Protein AF-A0A0F9E4A9-F1 (afdb_monomer)

Foldseek 3Di:
DDDDDDPPDDPPPPDDVPDDPPDVPFQAWDFDADPVRHTQKIAHRCCSVVVQVQQMWGFDADPVRHTAKIWHSPPDPPIDMDGWDADPVRHTDGD

Solvent-accessible surface area (backbone atoms only — not comparable to full-atom values): 6015 Å² total; per-residue (Å²): 138,87,85,86,80,86,80,88,82,74,85,82,69,83,78,58,96,83,59,73,78,87,51,90,86,60,67,61,66,46,78,42,63,52,98,87,67,47,70,34,34,39,32,34,38,48,22,73,68,62,79,36,68,38,46,30,39,39,38,41,62,45,102,82,77,45,70,34,33,40,33,35,23,63,98,40,97,81,44,46,76,46,50,42,44,59,50,97,88,67,47,79,74,50,109

Mean predicted aligned error: 10.98 Å

Radius of gyration: 19.86 Å; Cα contacts (8 Å, |Δi|>4): 135; chains: 1; bounding box: 26×41×73 Å

pLDDT: mean 80.4, std 21.71, range [31.64, 98.19]

Structure (mmCIF, N/CA/C/O backbone):
data_AF-A0A0F9E4A9-F1
#
_entry.id   AF-A0A0F9E4A9-F1
#
loop_
_atom_site.group_PDB
_atom_site.id
_atom_site.type_symbol
_atom_site.label_atom_id
_atom_site.label_alt_id
_atom_site.label_comp_id
_atom_site.label_asym_id
_atom_site.label_entity_id
_atom_site.label_seq_id
_atom_site.pdbx_PDB_ins_code
_atom_site.Cartn_x
_atom_site.Cartn_y
_atom_site.Cartn_z
_atom_site.occupancy
_atom_site.B_iso_or_equiv
_atom_site.auth_seq_id
_atom_site.auth_comp_id
_atom_site.auth_asym_id
_atom_site.auth_atom_id
_atom_site.pdbx_PDB_model_num
ATOM 1 N N . MET A 1 1 ? -11.112 8.954 -56.291 1.00 47.53 1 MET A N 1
ATOM 2 C CA . MET A 1 1 ? -9.813 8.384 -55.868 1.00 47.53 1 MET A CA 1
ATOM 3 C C . MET A 1 1 ? -8.941 9.526 -55.368 1.00 47.53 1 MET A C 1
ATOM 5 O O . MET A 1 1 ? -9.213 10.643 -55.780 1.00 47.53 1 MET A O 1
ATOM 9 N N . GLU A 1 2 ? -7.960 9.205 -54.516 1.00 35.06 2 GLU A N 1
ATOM 10 C CA . GLU A 1 2 ? -7.089 10.070 -53.678 1.00 35.06 2 GLU A CA 1
ATOM 11 C C . GLU A 1 2 ? -7.702 10.473 -52.318 1.00 35.06 2 GLU A C 1
ATOM 13 O O . GLU A 1 2 ? -8.615 11.287 -52.254 1.00 35.06 2 GLU A O 1
ATOM 18 N N . THR A 1 3 ? -7.503 9.673 -51.253 1.00 38.25 3 THR A N 1
ATOM 19 C CA . THR A 1 3 ? -6.355 9.563 -50.298 1.00 38.25 3 THR A CA 1
ATOM 20 C C . THR A 1 3 ? -6.309 10.735 -49.310 1.00 38.25 3 THR A C 1
ATOM 22 O O . THR A 1 3 ? -5.995 11.847 -49.700 1.00 38.25 3 THR A O 1
ATOM 25 N N . SER A 1 4 ? -6.777 10.599 -48.066 1.00 41.69 4 SER A N 1
ATOM 26 C CA . SER A 1 4 ? -6.183 9.901 -46.905 1.00 41.69 4 SER A CA 1
ATOM 27 C C . SER A 1 4 ? -5.537 10.885 -45.919 1.00 41.69 4 SER A C 1
ATOM 29 O O . SER A 1 4 ? -4.688 11.686 -46.288 1.00 41.69 4 SER A O 1
ATOM 31 N N . ASN A 1 5 ? -5.892 10.680 -44.646 1.00 37.12 5 ASN A N 1
ATOM 32 C CA . ASN A 1 5 ? -5.159 11.007 -43.417 1.00 37.12 5 ASN A CA 1
ATOM 33 C C . ASN A 1 5 ? -5.270 12.434 -42.856 1.00 37.12 5 ASN A C 1
ATOM 35 O O . ASN A 1 5 ? -4.348 13.243 -42.925 1.00 37.12 5 ASN A O 1
ATOM 39 N N . VAL 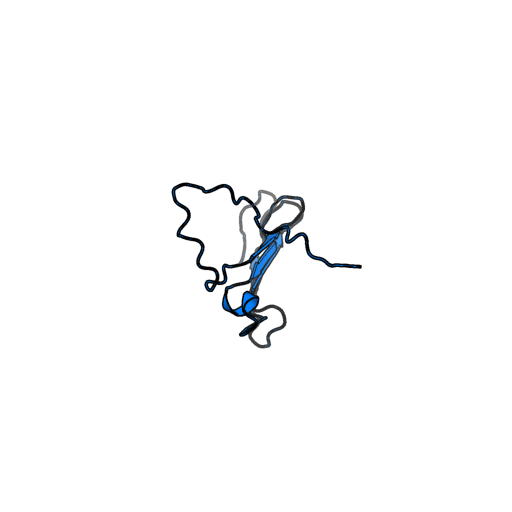A 1 6 ? -6.373 12.674 -42.139 1.00 31.64 6 VAL A N 1
ATOM 40 C CA . VAL A 1 6 ? -6.414 13.668 -41.059 1.00 31.64 6 VAL A CA 1
ATOM 41 C C . VAL A 1 6 ? -5.615 13.106 -39.878 1.00 31.64 6 VAL A C 1
ATOM 43 O O . VAL A 1 6 ? -6.104 12.261 -39.131 1.00 31.64 6 VAL A O 1
ATOM 46 N N . PHE A 1 7 ? -4.368 13.545 -39.713 1.00 36.50 7 PHE A N 1
ATOM 47 C CA . PHE A 1 7 ? -3.606 13.289 -38.492 1.00 36.50 7 PHE A CA 1
ATOM 48 C C . PHE A 1 7 ? -4.075 14.257 -37.404 1.00 36.50 7 PHE A C 1
ATOM 50 O O . PHE A 1 7 ? -3.628 15.400 -37.335 1.00 36.50 7 PHE A O 1
ATOM 57 N N . VAL A 1 8 ? -4.983 13.800 -36.542 1.00 37.38 8 VAL A N 1
ATOM 58 C CA . VAL A 1 8 ? -5.295 14.500 -35.293 1.00 37.38 8 VAL A CA 1
ATOM 59 C C . VAL A 1 8 ? -4.167 14.192 -34.313 1.00 37.38 8 VAL A C 1
ATOM 61 O O . VAL A 1 8 ? -4.163 13.151 -33.667 1.00 37.38 8 VAL A O 1
ATOM 64 N N . ASN A 1 9 ? -3.167 15.066 -34.237 1.00 44.44 9 ASN A N 1
ATOM 65 C CA . ASN A 1 9 ? -2.119 14.965 -33.227 1.00 44.44 9 ASN A CA 1
ATOM 66 C C . ASN A 1 9 ? -1.747 16.351 -32.710 1.00 44.44 9 ASN A C 1
ATOM 68 O O . ASN A 1 9 ? -0.806 16.978 -33.191 1.00 44.44 9 ASN A O 1
ATOM 72 N N . LYS A 1 10 ? -2.467 16.809 -31.685 1.00 38.41 10 LYS A N 1
ATOM 73 C CA . LYS A 1 10 ? -1.837 17.515 -30.568 1.00 38.41 10 LYS A CA 1
ATOM 74 C C . LYS A 1 10 ? -2.823 17.619 -29.417 1.00 38.41 10 LYS A C 1
ATOM 76 O O . LYS A 1 10 ? -3.713 18.458 -29.413 1.00 38.41 10 LYS A O 1
ATOM 81 N N . LEU A 1 11 ? -2.642 16.746 -28.431 1.00 42.78 11 LEU A N 1
ATOM 82 C CA . LEU A 1 11 ? -3.077 17.030 -27.071 1.00 42.78 11 LEU A CA 1
ATOM 83 C C . LEU A 1 11 ? -2.376 18.332 -26.664 1.00 42.78 11 LEU A C 1
ATOM 85 O O . LEU A 1 11 ? -1.166 18.332 -26.420 1.00 42.78 11 LEU A O 1
ATOM 89 N N . GLU A 1 12 ? -3.101 19.448 -26.672 1.00 40.75 12 GLU A N 1
ATOM 90 C CA . GLU A 1 12 ? -2.647 20.700 -26.074 1.00 40.75 12 GLU A CA 1
ATOM 91 C C . GLU A 1 12 ? -2.549 20.476 -24.563 1.00 40.75 12 GLU A C 1
ATOM 93 O O . GLU A 1 12 ? -3.500 20.642 -23.804 1.00 40.75 12 GLU A O 1
ATOM 98 N N . LYS A 1 13 ? -1.385 19.983 -24.131 1.00 44.06 13 LYS A N 1
ATOM 99 C CA . LYS A 1 13 ? -1.031 19.865 -22.722 1.00 44.06 13 LYS A CA 1
ATOM 100 C C . LYS A 1 13 ? -1.012 21.273 -22.137 1.00 44.06 13 LYS A C 1
ATOM 102 O O . LYS A 1 13 ? -0.218 22.102 -22.578 1.00 44.06 13 LYS A O 1
ATOM 107 N N . ALA A 1 14 ? -1.856 21.520 -21.139 1.00 38.22 14 ALA A N 1
ATOM 108 C CA . ALA A 1 14 ? -1.716 22.660 -20.247 1.00 38.22 14 ALA A CA 1
ATOM 109 C C . ALA A 1 14 ? -0.269 22.686 -19.723 1.00 38.22 14 ALA A C 1
ATOM 111 O O . ALA A 1 14 ? 0.180 21.759 -19.047 1.00 38.22 14 ALA A O 1
ATOM 112 N N . VAL A 1 15 ? 0.491 23.704 -20.124 1.00 40.47 15 VAL A N 1
ATOM 113 C CA . VAL A 1 15 ? 1.883 23.885 -19.711 1.00 40.47 15 VAL A CA 1
ATOM 114 C C . VAL A 1 15 ? 1.857 24.551 -18.341 1.00 40.47 15 VAL A C 1
ATOM 116 O O . VAL A 1 15 ? 1.613 25.751 -18.244 1.00 40.47 15 VAL A O 1
ATOM 119 N N . TYR A 1 16 ? 2.087 23.783 -17.275 1.00 40.00 16 TYR A N 1
ATOM 120 C CA . TYR A 1 16 ? 2.419 24.372 -15.979 1.00 40.00 16 TYR A CA 1
ATOM 121 C C . TYR A 1 16 ? 3.863 24.911 -16.057 1.00 40.00 16 TYR A C 1
ATOM 123 O O . TYR A 1 16 ? 4.741 24.204 -16.564 1.00 40.00 16 TYR A O 1
ATOM 131 N N . PRO A 1 17 ? 4.140 26.145 -15.601 1.00 45.44 17 PRO A N 1
ATOM 132 C CA . PRO A 1 17 ? 5.423 26.827 -15.825 1.00 45.44 17 PRO A CA 1
ATOM 133 C C . PRO A 1 17 ? 6.635 26.136 -15.176 1.00 45.44 17 PRO A C 1
ATOM 135 O O . PRO A 1 17 ? 7.758 26.378 -15.604 1.00 45.44 17 PRO A O 1
ATOM 138 N N . ASP A 1 18 ? 6.405 25.220 -14.231 1.00 44.91 18 ASP A N 1
ATOM 139 C CA . ASP A 1 18 ? 7.446 24.442 -13.545 1.00 44.91 18 ASP A CA 1
ATOM 140 C C . ASP A 1 18 ? 7.474 22.962 -13.961 1.00 44.91 18 ASP A C 1
ATOM 142 O O . ASP A 1 18 ? 8.134 22.136 -13.325 1.00 44.91 18 ASP A O 1
ATOM 146 N N . THR A 1 19 ? 6.754 22.584 -15.024 1.00 55.34 19 THR A N 1
ATOM 147 C CA . THR A 1 19 ? 6.837 21.206 -15.519 1.00 55.34 19 THR A CA 1
ATOM 148 C C . THR A 1 19 ? 8.193 21.025 -16.203 1.00 55.34 19 THR A C 1
ATOM 150 O O . THR A 1 19 ? 8.458 21.731 -17.182 1.00 55.34 19 THR A O 1
ATOM 153 N N . PRO A 1 20 ? 9.061 20.094 -15.756 1.00 56.41 2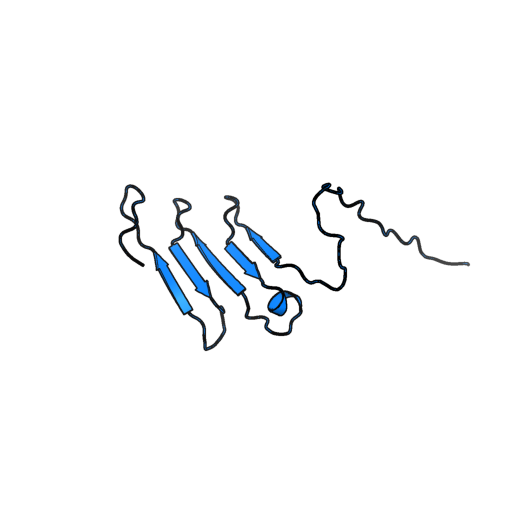0 PRO A N 1
ATOM 154 C CA . PRO A 1 20 ? 10.268 19.771 -16.505 1.00 56.41 20 PRO A CA 1
ATOM 155 C C . PRO A 1 20 ? 9.881 19.437 -17.951 1.00 56.41 20 PRO A C 1
ATOM 157 O O . PRO A 1 20 ? 8.808 18.856 -18.161 1.00 56.41 20 PRO A O 1
ATOM 160 N N . PRO A 1 21 ? 10.717 19.803 -18.944 1.00 63.25 21 PRO A N 1
ATOM 161 C CA . PRO A 1 21 ? 10.401 19.572 -20.346 1.00 63.25 21 PRO A CA 1
ATOM 162 C C . PRO A 1 21 ? 9.977 18.118 -20.513 1.00 63.25 21 PRO A C 1
ATOM 164 O O . PRO A 1 21 ? 10.659 17.214 -20.021 1.00 63.25 21 PRO A O 1
ATOM 167 N N . PHE A 1 22 ? 8.814 17.909 -21.137 1.00 63.56 22 PHE A N 1
ATOM 168 C CA . PHE A 1 22 ? 8.296 16.573 -21.392 1.00 63.56 22 PHE A CA 1
ATOM 169 C C . PHE A 1 22 ? 9.359 15.810 -22.176 1.00 63.56 22 PHE A C 1
ATOM 171 O O . PHE A 1 22 ? 9.580 16.084 -23.354 1.00 63.56 22 PHE A O 1
ATOM 178 N N . ASN A 1 23 ? 10.045 14.895 -21.498 1.00 65.69 23 ASN A N 1
ATOM 179 C CA . ASN A 1 23 ? 10.976 13.996 -22.141 1.00 65.69 23 ASN A CA 1
ATOM 180 C C . ASN A 1 23 ? 10.149 12.787 -22.605 1.00 65.69 23 ASN A C 1
ATOM 182 O O . ASN A 1 23 ? 9.696 12.030 -21.745 1.00 65.69 23 ASN A O 1
ATOM 186 N N . PRO A 1 24 ? 9.907 12.621 -23.920 1.00 62.66 24 PRO A N 1
ATOM 187 C CA . PRO A 1 24 ? 9.094 11.523 -24.440 1.00 62.66 24 PRO A CA 1
ATOM 188 C C . PRO A 1 24 ? 9.698 10.146 -24.133 1.00 62.66 24 PRO A C 1
ATOM 190 O O . PRO A 1 24 ? 8.953 9.172 -24.047 1.00 62.66 24 PRO A O 1
ATOM 193 N N . ASP A 1 25 ? 11.012 10.084 -23.902 1.00 66.81 25 ASP A N 1
ATOM 194 C CA . ASP A 1 25 ? 11.741 8.859 -23.568 1.00 66.81 25 ASP A CA 1
ATOM 195 C C . ASP A 1 25 ? 11.740 8.584 -22.056 1.00 66.81 25 ASP A C 1
ATOM 197 O O . ASP A 1 25 ? 12.030 7.474 -21.610 1.00 66.81 25 ASP A O 1
ATOM 201 N N . LYS A 1 26 ? 11.395 9.587 -21.235 1.00 66.38 26 LYS A N 1
ATOM 202 C CA . LYS A 1 26 ? 11.276 9.420 -19.787 1.00 66.38 26 LYS A CA 1
ATOM 203 C C . LYS A 1 26 ? 9.899 8.859 -19.460 1.00 66.38 26 LYS A C 1
ATOM 205 O O . LYS A 1 26 ? 8.894 9.566 -19.514 1.00 66.38 26 LYS A O 1
ATOM 210 N N . LYS A 1 27 ? 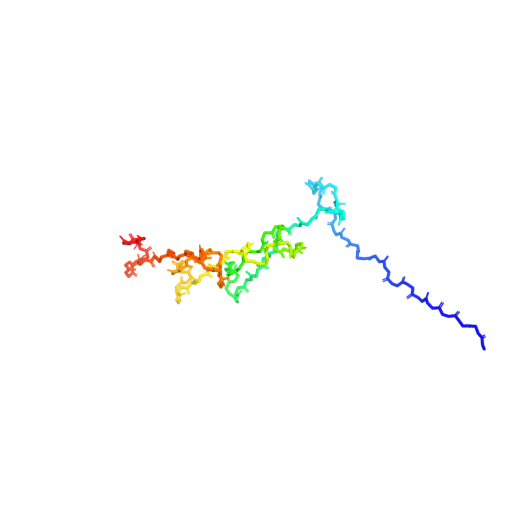9.857 7.592 -19.055 1.00 71.12 27 LYS A N 1
ATOM 211 C CA . LYS A 1 27 ? 8.659 7.002 -18.458 1.00 71.12 27 LYS A CA 1
ATOM 212 C C . LYS A 1 27 ? 8.486 7.505 -17.028 1.00 71.12 27 LYS A C 1
ATOM 214 O O . LYS A 1 27 ? 9.397 7.442 -16.203 1.00 71.12 27 LYS A O 1
ATOM 219 N N . TYR A 1 28 ? 7.312 8.063 -16.767 1.00 79.88 28 TYR A N 1
ATOM 220 C CA . TYR A 1 28 ? 6.911 8.558 -15.458 1.00 79.88 28 TYR A CA 1
ATOM 221 C C . TYR A 1 28 ? 6.172 7.448 -14.702 1.00 79.88 28 TYR A C 1
ATOM 223 O O . TYR A 1 28 ? 5.636 6.537 -15.340 1.00 79.88 28 TYR A O 1
ATOM 231 N N . PRO A 1 29 ? 6.156 7.492 -13.361 1.00 85.44 29 PRO A N 1
ATOM 232 C CA . PRO A 1 29 ? 5.291 6.611 -12.600 1.00 85.44 29 PRO A CA 1
ATOM 233 C C . PRO A 1 29 ? 3.820 6.856 -12.954 1.00 85.44 29 PRO A C 1
ATOM 235 O O . PRO A 1 29 ? 3.414 7.993 -13.205 1.00 85.44 29 PRO A O 1
ATOM 238 N N . GLU A 1 30 ? 3.039 5.784 -12.947 1.00 87.38 30 GLU A N 1
ATOM 239 C CA . GLU A 1 30 ? 1.590 5.806 -13.147 1.00 87.38 30 GLU A CA 1
ATOM 240 C C . GLU A 1 30 ? 0.877 5.527 -11.824 1.00 87.38 30 GLU A C 1
ATOM 242 O O . GLU A 1 30 ? 1.404 4.826 -10.953 1.00 87.38 30 GLU A O 1
ATOM 247 N N . TYR A 1 31 ? -0.323 6.081 -11.674 1.00 91.31 31 TYR A N 1
ATOM 248 C CA . TYR A 1 31 ? -1.106 5.989 -10.448 1.00 91.31 31 TYR A CA 1
ATOM 249 C C . TYR A 1 31 ? -2.542 5.574 -10.757 1.00 91.31 31 TYR A C 1
ATOM 251 O O . TYR A 1 31 ? -3.129 6.061 -11.722 1.00 91.31 31 TYR A O 1
ATOM 259 N N . GLU A 1 32 ? -3.104 4.719 -9.909 1.00 93.50 32 GLU A N 1
ATOM 260 C CA . GLU A 1 32 ? -4.535 4.401 -9.892 1.00 93.50 32 GLU A CA 1
ATOM 261 C C . GLU A 1 32 ? -5.131 4.904 -8.571 1.00 93.50 32 GLU A C 1
ATOM 263 O O . GLU A 1 32 ? -4.439 4.949 -7.545 1.00 93.50 32 GLU A O 1
ATOM 268 N N . PHE A 1 33 ? -6.400 5.309 -8.615 1.00 94.12 33 PHE A N 1
ATOM 269 C CA . PHE A 1 33 ? -7.131 5.870 -7.483 1.00 94.12 33 PHE A CA 1
ATOM 270 C C . PHE A 1 33 ? -8.476 5.158 -7.315 1.00 94.12 33 PHE A C 1
ATOM 272 O O . PHE A 1 33 ? -9.031 4.675 -8.303 1.00 94.12 33 PHE A O 1
ATOM 279 N N . ASP A 1 34 ? -8.980 5.078 -6.085 1.00 90.50 34 ASP A N 1
ATOM 280 C CA . ASP A 1 34 ? -10.365 4.676 -5.809 1.00 90.50 34 ASP A CA 1
ATOM 281 C C . ASP A 1 34 ? -11.345 5.863 -5.922 1.00 90.50 34 ASP A C 1
ATOM 283 O O . ASP A 1 34 ? -10.954 6.993 -6.236 1.00 90.50 34 ASP A O 1
ATOM 287 N N . ASP A 1 35 ? -12.630 5.605 -5.663 1.00 93.69 35 ASP A N 1
ATOM 288 C CA . ASP A 1 35 ? -13.704 6.608 -5.720 1.00 93.69 35 ASP A CA 1
ATOM 289 C C . ASP A 1 35 ? -13.537 7.728 -4.673 1.00 93.69 35 ASP A C 1
ATOM 291 O O . ASP A 1 35 ? -13.996 8.855 -4.881 1.00 93.69 35 ASP A O 1
ATOM 295 N N . ASN A 1 36 ? -12.820 7.454 -3.580 1.00 93.38 36 ASN A N 1
ATOM 296 C CA . ASN A 1 36 ? -12.487 8.405 -2.519 1.00 93.38 36 ASN A CA 1
ATOM 297 C C . ASN A 1 36 ? -11.216 9.212 -2.853 1.00 93.38 36 ASN A C 1
ATOM 299 O O . ASN A 1 36 ? -10.767 10.039 -2.060 1.00 93.38 36 ASN A O 1
ATOM 303 N N . SER A 1 37 ? -10.661 9.034 -4.060 1.00 92.69 37 SER A N 1
ATOM 304 C CA . SER A 1 37 ? -9.401 9.630 -4.522 1.00 92.69 37 SER A CA 1
ATOM 305 C C . SER A 1 37 ? -8.169 9.197 -3.722 1.00 92.69 37 SER A C 1
ATOM 307 O O . SER A 1 37 ? -7.122 9.853 -3.785 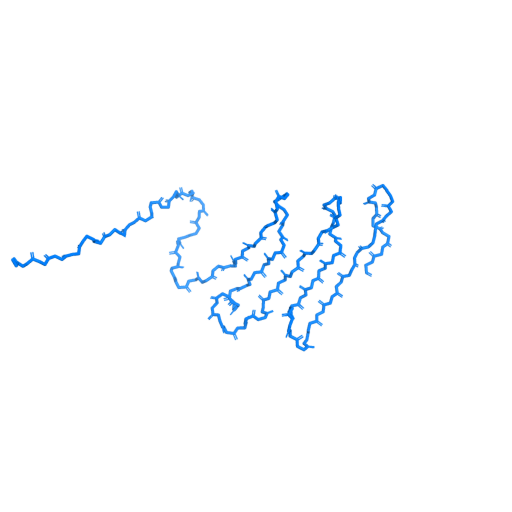1.00 92.69 37 SER A O 1
ATOM 309 N N . ASN A 1 38 ? -8.241 8.072 -3.012 1.00 90.69 38 ASN A N 1
ATOM 310 C CA . ASN A 1 38 ? -7.068 7.472 -2.403 1.00 90.69 38 ASN A CA 1
ATOM 311 C C . ASN A 1 38 ? -6.246 6.751 -3.469 1.00 90.69 38 ASN A C 1
ATOM 313 O O . ASN A 1 38 ? -6.778 6.088 -4.358 1.00 90.69 38 ASN A O 1
ATOM 317 N N . ARG A 1 39 ? -4.917 6.848 -3.383 1.00 94.50 39 ARG A N 1
ATOM 318 C CA . ARG A 1 39 ? -4.024 6.201 -4.350 1.00 94.50 39 ARG A CA 1
ATOM 319 C C . ARG A 1 39 ? -3.880 4.717 -4.034 1.00 94.50 39 ARG A C 1
ATOM 321 O O . ARG A 1 39 ? -3.124 4.347 -3.134 1.00 94.50 39 ARG A O 1
ATOM 328 N N . THR A 1 40 ? -4.519 3.877 -4.833 1.00 94.94 40 THR A N 1
ATOM 329 C CA . THR A 1 40 ? -4.552 2.422 -4.646 1.00 94.94 40 THR A CA 1
ATOM 330 C C . THR A 1 40 ? -3.409 1.697 -5.344 1.00 94.94 40 THR A C 1
ATOM 332 O O . THR A 1 40 ? -3.018 0.614 -4.906 1.00 94.94 40 THR A O 1
ATOM 335 N N . LEU A 1 41 ? -2.810 2.290 -6.383 1.00 94.44 41 LEU A N 1
ATOM 336 C CA . LEU A 1 41 ? -1.650 1.715 -7.064 1.00 94.44 41 LEU A CA 1
ATOM 337 C C . LEU A 1 41 ? -0.629 2.777 -7.467 1.00 94.44 41 LEU A C 1
ATOM 339 O O . LEU A 1 41 ? -0.970 3.880 -7.887 1.00 94.44 41 LEU A O 1
ATOM 343 N N . THR A 1 42 ? 0.646 2.418 -7.371 1.00 93.19 42 THR A N 1
ATOM 344 C CA . THR A 1 42 ? 1.762 3.118 -8.009 1.00 93.19 42 THR A CA 1
ATOM 345 C C . THR A 1 42 ? 2.537 2.131 -8.867 1.00 93.19 42 THR A C 1
ATOM 347 O O . THR A 1 42 ? 3.010 1.125 -8.344 1.00 93.19 42 THR A O 1
ATOM 350 N N . ARG A 1 43 ? 2.708 2.428 -10.157 1.00 91.19 43 ARG A N 1
ATOM 351 C CA . ARG A 1 43 ? 3.609 1.702 -11.061 1.00 91.19 43 ARG A CA 1
ATOM 352 C C . ARG A 1 43 ? 4.837 2.559 -11.317 1.00 91.19 43 ARG A C 1
ATOM 354 O O . ARG A 1 43 ? 4.699 3.696 -11.761 1.00 91.19 43 ARG A O 1
ATOM 361 N N . PHE A 1 44 ? 6.029 2.054 -11.019 1.00 88.50 44 PHE A N 1
ATOM 362 C CA . PHE A 1 44 ? 7.269 2.802 -11.238 1.00 88.50 44 PHE A CA 1
ATOM 363 C C . PHE A 1 44 ? 7.743 2.720 -12.692 1.00 88.50 44 PHE A C 1
ATOM 365 O O . PHE A 1 44 ? 7.222 1.941 -13.483 1.00 88.50 44 PHE A O 1
ATOM 372 N N . GLY A 1 45 ? 8.753 3.525 -13.042 1.00 84.06 45 GLY A N 1
ATOM 373 C CA . GLY A 1 45 ? 9.266 3.636 -14.412 1.00 84.06 45 GLY A CA 1
ATOM 374 C C . GLY A 1 45 ? 9.646 2.297 -15.053 1.00 84.06 45 GLY A C 1
ATOM 375 O O . GLY A 1 45 ? 9.331 2.079 -16.214 1.00 84.06 45 GLY A O 1
ATOM 376 N N . GLU A 1 46 ? 10.247 1.368 -14.302 1.00 85.00 46 GLU A N 1
ATOM 377 C CA . GLU A 1 46 ? 10.587 0.036 -14.834 1.00 85.00 46 GLU A CA 1
ATOM 378 C C . GLU A 1 46 ? 9.349 -0.834 -15.094 1.00 85.00 46 GLU A C 1
ATOM 380 O O . GLU A 1 46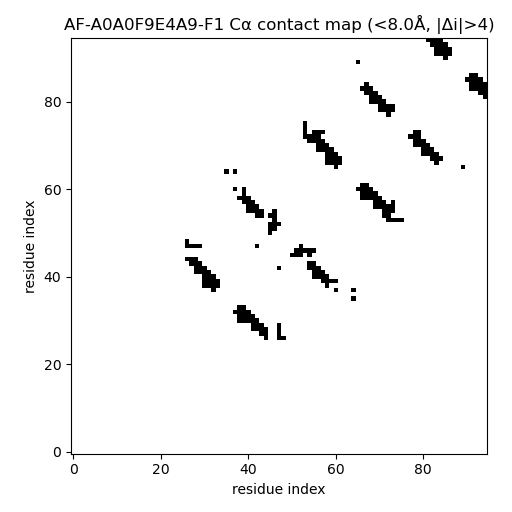 ? 9.342 -1.604 -16.055 1.00 85.00 46 GLU A O 1
ATOM 385 N N . ALA A 1 47 ? 8.284 -0.667 -14.301 1.00 83.06 47 ALA A N 1
ATOM 386 C CA . ALA A 1 47 ? 7.005 -1.331 -14.541 1.00 83.06 47 ALA A CA 1
ATOM 387 C C . ALA A 1 47 ? 6.290 -0.747 -15.758 1.00 83.06 47 ALA A C 1
ATOM 389 O O . ALA A 1 47 ? 5.803 -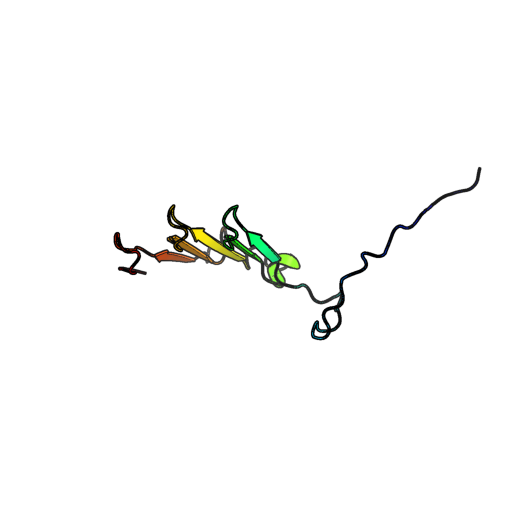1.497 -16.601 1.00 83.06 47 ALA A O 1
ATOM 390 N N . THR A 1 48 ? 6.280 0.580 -15.908 1.00 81.88 48 THR A N 1
ATOM 391 C CA . THR A 1 48 ? 5.655 1.246 -17.064 1.00 81.88 48 THR A CA 1
ATOM 392 C C . THR A 1 48 ? 6.476 1.099 -18.349 1.00 81.88 48 THR A C 1
ATOM 394 O O . THR A 1 48 ? 5.935 1.217 -19.450 1.00 81.88 48 THR A O 1
ATOM 397 N N . ASN A 1 49 ? 7.773 0.800 -18.229 1.00 83.31 49 ASN A N 1
ATOM 398 C CA . ASN A 1 49 ? 8.650 0.421 -19.336 1.00 83.31 49 ASN A CA 1
ATOM 399 C C . ASN A 1 49 ? 8.607 -1.089 -19.657 1.00 83.31 49 ASN A C 1
ATOM 401 O O . ASN A 1 49 ? 9.170 -1.514 -20.660 1.00 83.31 49 ASN A O 1
ATOM 405 N N . GLY A 1 50 ? 7.943 -1.901 -18.824 1.00 83.00 50 GLY A N 1
ATOM 406 C CA . GLY A 1 50 ? 7.802 -3.350 -19.013 1.00 83.00 50 GLY A CA 1
ATOM 407 C C . GLY A 1 50 ? 9.042 -4.185 -18.666 1.00 83.00 50 GLY A C 1
ATOM 408 O O . GLY A 1 50 ? 9.010 -5.399 -18.847 1.00 83.00 50 GLY A O 1
ATOM 409 N N . ASN A 1 51 ? 10.111 -3.565 -18.158 1.00 87.31 51 ASN A N 1
ATOM 410 C CA . ASN A 1 51 ? 11.331 -4.255 -17.727 1.00 87.31 51 ASN A CA 1
ATOM 411 C C . ASN A 1 51 ? 11.119 -5.031 -16.424 1.00 87.31 51 ASN A C 1
ATOM 413 O O . ASN A 1 51 ? 11.623 -6.140 -16.272 1.00 87.31 51 ASN A O 1
ATOM 417 N N . ASP A 1 52 ? 10.373 -4.434 -15.494 1.00 87.94 52 ASP A N 1
ATOM 418 C CA . ASP A 1 52 ? 9.992 -5.047 -14.224 1.00 87.94 52 ASP A CA 1
ATOM 419 C C . ASP A 1 52 ? 8.511 -4.752 -13.946 1.00 87.94 52 ASP A C 1
ATOM 421 O O . ASP A 1 52 ? 8.193 -3.795 -13.235 1.00 87.94 52 ASP A O 1
ATOM 425 N N . PRO A 1 53 ? 7.584 -5.541 -14.525 1.00 89.19 53 PRO A N 1
ATOM 426 C CA . PRO A 1 53 ? 6.142 -5.338 -14.371 1.00 89.19 53 PRO A CA 1
ATOM 427 C C . PRO A 1 53 ? 5.663 -5.358 -12.915 1.00 89.19 53 PRO A C 1
ATOM 429 O O . PRO A 1 53 ? 4.616 -4.783 -12.612 1.00 89.19 53 PRO A O 1
ATOM 432 N N . ASN A 1 54 ? 6.435 -5.991 -12.026 1.00 91.75 54 ASN A N 1
ATOM 433 C CA . ASN A 1 54 ? 6.144 -6.102 -10.605 1.00 91.75 54 ASN A CA 1
ATOM 434 C C . ASN A 1 54 ? 6.727 -4.932 -9.803 1.00 91.75 54 ASN A C 1
ATOM 436 O O . ASN A 1 54 ? 6.510 -4.873 -8.598 1.00 91.75 54 ASN A O 1
ATOM 440 N N . ASN A 1 55 ? 7.415 -3.960 -10.415 1.00 91.62 55 ASN A N 1
ATOM 441 C CA . ASN A 1 55 ? 7.876 -2.750 -9.729 1.00 91.62 55 ASN A CA 1
ATOM 442 C C . ASN A 1 55 ? 6.701 -1.799 -9.437 1.00 91.62 55 ASN A C 1
ATOM 444 O O . ASN A 1 55 ? 6.546 -0.721 -10.025 1.00 91.62 55 ASN A O 1
ATOM 448 N N . VAL A 1 56 ? 5.828 -2.252 -8.542 1.00 94.06 56 VAL A N 1
ATOM 449 C CA . VAL A 1 56 ? 4.563 -1.634 -8.171 1.00 94.06 56 VAL A CA 1
ATOM 450 C C . VAL A 1 56 ? 4.382 -1.645 -6.656 1.00 94.06 56 VAL A C 1
ATOM 452 O O . VAL A 1 56 ? 4.909 -2.502 -5.939 1.00 94.06 56 VAL A O 1
ATOM 455 N N . ILE A 1 57 ? 3.600 -0.685 -6.168 1.00 96.94 57 ILE A N 1
ATOM 456 C CA . ILE A 1 57 ? 3.106 -0.644 -4.790 1.00 96.94 57 ILE A CA 1
ATOM 457 C C . ILE A 1 57 ? 1.590 -0.544 -4.840 1.00 96.94 57 ILE A C 1
ATOM 459 O O . ILE A 1 57 ? 1.069 0.427 -5.393 1.00 96.94 57 ILE A O 1
ATOM 463 N N . ARG A 1 58 ? 0.902 -1.513 -4.233 1.00 97.62 58 ARG A N 1
ATOM 464 C CA . ARG A 1 58 ? -0.540 -1.456 -3.987 1.00 97.62 58 ARG A CA 1
ATOM 465 C C . ARG A 1 58 ? -0.798 -0.999 -2.559 1.00 97.62 58 ARG A C 1
ATOM 467 O O . ARG A 1 58 ? -0.181 -1.509 -1.626 1.00 97.62 58 ARG A O 1
ATOM 474 N N . THR A 1 59 ? -1.730 -0.070 -2.405 1.00 97.88 59 THR A N 1
ATOM 475 C CA . THR A 1 59 ? -2.242 0.370 -1.107 1.00 97.88 59 THR A CA 1
ATOM 476 C C . THR A 1 59 ? -3.722 0.029 -1.038 1.00 97.88 59 THR A C 1
ATOM 478 O O . THR A 1 59 ? -4.479 0.373 -1.944 1.00 97.88 59 THR A O 1
ATOM 481 N N . LEU A 1 60 ? -4.127 -0.655 0.024 1.00 97.38 60 LEU A N 1
ATOM 482 C CA . LEU A 1 60 ? 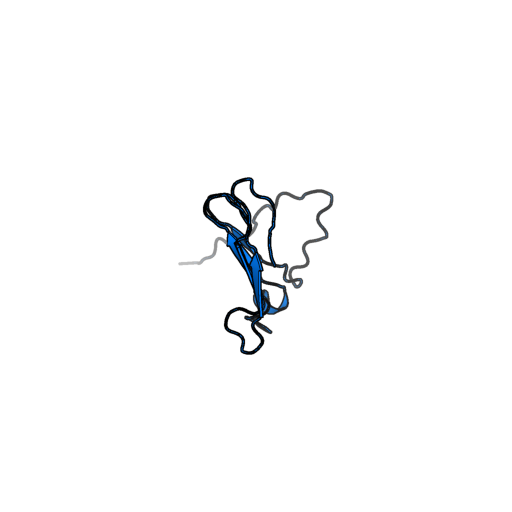-5.519 -0.931 0.346 1.00 97.38 60 LEU A CA 1
ATOM 483 C C . LEU A 1 60 ? -5.934 -0.039 1.508 1.00 97.38 60 LEU A C 1
ATOM 485 O O . LEU A 1 60 ? -5.149 0.164 2.437 1.00 97.38 60 LEU A O 1
ATOM 489 N N . TYR A 1 61 ? -7.163 0.452 1.448 1.00 97.00 61 TYR A N 1
ATOM 490 C CA . TYR A 1 61 ? -7.763 1.308 2.460 1.00 97.00 61 TYR A CA 1
ATOM 491 C C . TYR A 1 61 ? -8.927 0.567 3.125 1.00 97.00 61 TYR A C 1
ATOM 493 O O . TYR A 1 61 ? -9.561 -0.279 2.489 1.00 97.00 61 TYR A O 1
ATOM 501 N N . ASP A 1 62 ? -9.158 0.830 4.408 1.00 95.69 62 ASP A N 1
ATOM 502 C CA . ASP A 1 62 ? -10.336 0.347 5.127 1.00 95.69 62 ASP A CA 1
ATOM 503 C C . ASP A 1 62 ? -11.569 1.218 4.826 1.00 95.69 62 ASP A C 1
ATOM 505 O O . ASP A 1 62 ? -11.501 2.204 4.091 1.00 95.69 62 ASP A O 1
ATOM 509 N N . GLU A 1 63 ? -12.721 0.876 5.403 1.00 94.81 63 GLU A N 1
ATOM 510 C CA . GLU A 1 63 ? -13.977 1.610 5.206 1.00 94.81 63 GLU A CA 1
ATOM 511 C C . GLU A 1 63 ? -13.971 3.056 5.739 1.00 94.81 63 GLU A C 1
ATOM 513 O O . GLU A 1 63 ? -14.948 3.785 5.556 1.00 94.81 63 GLU A O 1
ATOM 518 N N . ARG A 1 64 ? -12.897 3.469 6.419 1.00 95.94 64 ARG A N 1
ATOM 519 C CA . ARG A 1 64 ? -12.695 4.803 6.998 1.00 95.94 64 ARG A CA 1
ATOM 520 C C . ARG A 1 64 ? -11.650 5.610 6.221 1.00 95.94 64 ARG A C 1
ATOM 522 O O . ARG A 1 64 ? -11.212 6.644 6.721 1.00 95.94 64 ARG A O 1
ATOM 529 N N . ASP A 1 65 ? -11.237 5.136 5.044 1.00 96.31 65 ASP A N 1
ATOM 530 C CA . ASP A 1 65 ? -10.157 5.700 4.225 1.00 96.31 65 ASP A CA 1
ATOM 531 C C . ASP A 1 65 ? -8.775 5.688 4.914 1.00 96.31 65 ASP A C 1
ATOM 533 O O . ASP A 1 65 ? -7.873 6.455 4.562 1.00 96.31 65 ASP A O 1
ATOM 537 N N . LEU A 1 66 ? -8.558 4.802 5.893 1.00 95.25 66 LEU A N 1
ATOM 538 C CA . LEU A 1 66 ? -7.244 4.599 6.508 1.00 95.25 66 LEU A CA 1
ATOM 539 C C . LEU A 1 66 ? -6.487 3.492 5.777 1.00 95.25 66 LEU A C 1
ATOM 541 O O . LEU A 1 66 ? -7.075 2.511 5.334 1.00 95.25 66 LEU A O 1
ATOM 545 N N . ILE A 1 67 ? -5.164 3.628 5.651 1.00 97.44 67 ILE A N 1
ATOM 546 C CA . ILE A 1 67 ? -4.330 2.610 4.994 1.00 97.44 67 ILE A CA 1
ATOM 547 C C . ILE A 1 67 ? -4.437 1.311 5.781 1.00 97.44 67 ILE A C 1
ATOM 549 O O . ILE A 1 67 ? -3.909 1.232 6.873 1.00 97.44 67 ILE A O 1
ATOM 553 N N . PHE A 1 68 ? -5.032 0.276 5.209 1.00 97.12 68 PHE A N 1
ATOM 554 C CA . PHE A 1 68 ? -5.115 -1.046 5.821 1.00 97.12 68 PHE A CA 1
ATOM 555 C C . PHE A 1 68 ? -3.892 -1.901 5.477 1.00 97.12 68 PHE A C 1
ATOM 557 O O . PHE A 1 68 ? -3.327 -2.585 6.331 1.00 97.12 68 PHE A O 1
ATOM 564 N N . GLN A 1 69 ? -3.447 -1.856 4.219 1.00 97.94 69 GLN A N 1
ATOM 565 C CA . GLN A 1 69 ? -2.369 -2.720 3.749 1.00 97.94 69 GLN A CA 1
ATOM 566 C C . GLN A 1 69 ? -1.536 -2.053 2.658 1.00 97.94 69 GLN A C 1
ATOM 568 O O . GLN A 1 69 ? -2.063 -1.388 1.771 1.00 97.94 69 GLN A O 1
ATOM 573 N N . VAL A 1 70 ? -0.224 -2.272 2.694 1.00 98.19 70 VAL A N 1
ATOM 574 C CA . VAL A 1 70 ? 0.708 -1.896 1.629 1.00 98.19 70 VAL A CA 1
ATOM 575 C C . VAL A 1 70 ? 1.408 -3.152 1.134 1.00 98.19 70 VAL A C 1
ATOM 577 O O . VAL A 1 70 ? 2.097 -3.826 1.899 1.00 98.19 70 VAL A O 1
ATOM 580 N N . ILE A 1 71 ? 1.252 -3.447 -0.152 1.00 97.94 71 ILE A N 1
ATOM 581 C CA . ILE A 1 71 ? 1.863 -4.587 -0.831 1.00 97.94 71 ILE A CA 1
ATOM 582 C C . ILE A 1 71 ? 2.905 -4.049 -1.809 1.00 97.94 71 ILE A C 1
ATOM 584 O O . ILE A 1 71 ? 2.601 -3.210 -2.659 1.00 97.94 71 ILE A O 1
ATOM 588 N N . ARG A 1 72 ? 4.145 -4.524 -1.699 1.00 96.75 72 ARG A N 1
ATOM 589 C CA . ARG A 1 72 ? 5.230 -4.224 -2.642 1.00 96.75 72 ARG A CA 1
ATOM 590 C C . ARG A 1 72 ? 5.514 -5.442 -3.491 1.00 96.75 72 ARG A C 1
ATOM 592 O O . ARG A 1 72 ? 5.571 -6.537 -2.939 1.00 96.75 72 ARG A O 1
ATOM 599 N N . ALA A 1 73 ? 5.758 -5.218 -4.778 1.00 94.75 73 ALA A N 1
ATOM 600 C CA . ALA A 1 73 ? 6.001 -6.287 -5.736 1.00 94.75 73 ALA A CA 1
ATOM 601 C C . ALA A 1 73 ? 4.877 -7.331 -5.737 1.00 94.75 73 ALA A C 1
ATOM 603 O O . ALA A 1 73 ? 5.110 -8.523 -5.578 1.00 94.75 73 ALA A O 1
ATOM 604 N N . GLU A 1 74 ? 3.632 -6.855 -5.849 1.00 92.06 74 GLU A N 1
ATOM 605 C CA . GLU A 1 74 ? 2.459 -7.728 -5.898 1.00 92.06 74 GLU A CA 1
ATOM 606 C C . GLU A 1 74 ? 2.603 -8.763 -7.024 1.00 92.06 74 GLU A C 1
ATOM 608 O O . GLU A 1 74 ? 2.908 -8.402 -8.157 1.00 92.06 74 GLU A O 1
ATOM 613 N N . SER A 1 75 ? 2.339 -10.036 -6.718 1.00 89.75 75 SER A N 1
ATOM 614 C CA . SER A 1 75 ? 2.523 -11.190 -7.621 1.00 89.75 75 SER A CA 1
ATOM 615 C C . SER A 1 75 ? 3.980 -11.592 -7.911 1.00 89.75 75 SER A C 1
ATOM 617 O O . SER A 1 75 ? 4.205 -12.519 -8.691 1.00 89.75 75 SER A O 1
ATOM 619 N N . ASP A 1 76 ? 4.965 -10.965 -7.262 1.00 94.19 76 ASP A N 1
ATOM 620 C CA . ASP A 1 76 ? 6.370 -11.387 -7.296 1.00 94.19 76 ASP A CA 1
ATOM 621 C C . ASP A 1 76 ? 6.698 -12.363 -6.148 1.00 94.19 76 ASP A C 1
ATOM 623 O O . ASP A 1 76 ? 6.172 -12.212 -5.044 1.00 94.19 76 ASP A O 1
ATOM 627 N N . PRO A 1 77 ? 7.614 -13.332 -6.321 1.00 93.25 77 PRO A N 1
ATOM 628 C CA . PRO A 1 77 ? 8.106 -14.149 -5.208 1.00 93.25 77 PRO A CA 1
ATOM 629 C C . PRO A 1 77 ? 8.744 -13.346 -4.064 1.00 93.25 77 PRO A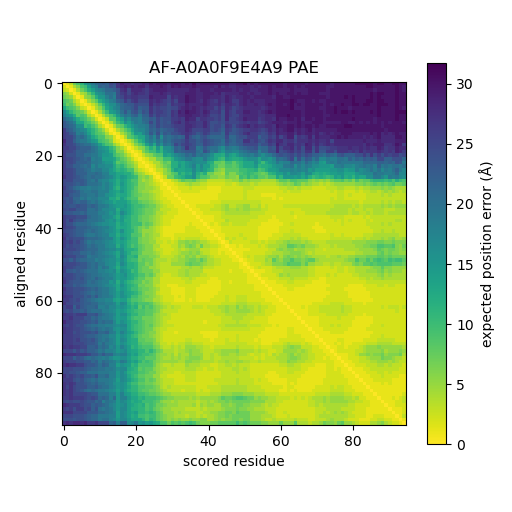 C 1
ATOM 631 O O . PRO A 1 77 ? 8.744 -13.807 -2.924 1.00 93.25 77 PRO A O 1
ATOM 634 N N . ASN A 1 78 ? 9.278 -12.153 -4.348 1.00 92.81 78 ASN A N 1
ATOM 635 C CA . ASN A 1 78 ? 9.832 -11.233 -3.352 1.00 92.81 78 ASN A CA 1
ATOM 636 C C . ASN A 1 78 ? 8.786 -10.245 -2.813 1.00 92.81 78 ASN A C 1
ATOM 638 O O . ASN A 1 78 ? 9.153 -9.228 -2.213 1.00 92.81 78 ASN A O 1
ATOM 642 N N . GLN A 1 79 ? 7.495 -10.514 -3.035 1.00 96.75 79 GLN A N 1
ATOM 643 C CA . GLN A 1 79 ? 6.415 -9.700 -2.502 1.00 96.75 79 GLN A CA 1
ATOM 644 C C . GLN A 1 79 ? 6.584 -9.515 -0.994 1.00 96.75 79 GLN A C 1
ATOM 646 O O . GLN A 1 79 ? 6.886 -10.447 -0.246 1.00 96.75 79 GLN A O 1
ATOM 651 N N . SER A 1 80 ? 6.322 -8.297 -0.534 1.00 97.06 80 SER A N 1
ATOM 652 C CA . SER A 1 80 ? 6.210 -8.009 0.892 1.00 97.06 80 SER A CA 1
ATOM 653 C C . SER A 1 80 ? 4.923 -7.262 1.181 1.00 97.06 80 SER A C 1
ATOM 655 O O . SER A 1 80 ? 4.486 -6.415 0.403 1.00 97.06 80 SER A O 1
ATOM 657 N N . THR A 1 81 ? 4.336 -7.580 2.326 1.00 97.75 81 THR A N 1
ATOM 658 C CA . THR A 1 81 ? 3.093 -6.984 2.798 1.00 97.75 81 THR A CA 1
ATOM 659 C C . THR A 1 81 ? 3.347 -6.346 4.154 1.00 97.75 81 THR A C 1
ATOM 661 O O . THR A 1 81 ? 3.981 -6.938 5.023 1.00 97.75 81 THR A O 1
ATOM 664 N N . THR A 1 82 ? 2.851 -5.131 4.336 1.00 98.06 82 THR A N 1
ATOM 665 C CA . THR A 1 82 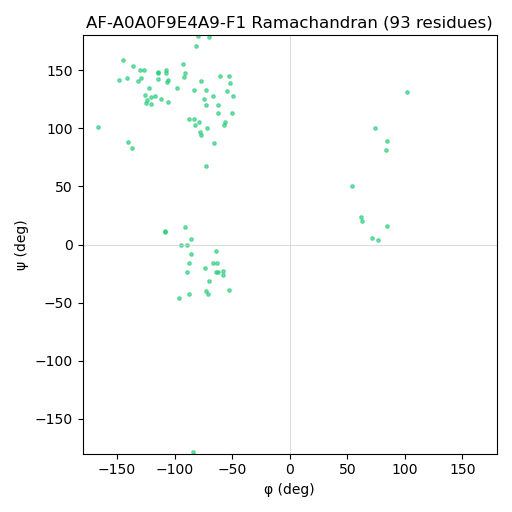? 2.778 -4.449 5.627 1.00 98.06 82 THR A CA 1
ATOM 666 C C . THR A 1 82 ? 1.316 -4.141 5.906 1.00 98.06 82 THR A C 1
ATOM 668 O O . THR A 1 82 ? 0.657 -3.550 5.052 1.00 98.06 82 THR A O 1
ATOM 671 N N . GLN A 1 83 ? 0.811 -4.549 7.064 1.00 98.19 83 GLN A N 1
ATOM 672 C CA . GLN A 1 83 ? -0.566 -4.294 7.486 1.00 98.19 83 GLN A CA 1
ATOM 673 C C . GLN A 1 83 ? -0.563 -3.238 8.583 1.00 98.19 83 GLN A C 1
ATOM 675 O O . GLN A 1 83 ? 0.385 -3.167 9.348 1.00 98.19 83 GLN A O 1
ATOM 680 N N . TYR A 1 84 ? -1.602 -2.420 8.647 1.00 98.12 84 TYR A N 1
ATOM 681 C CA . TYR A 1 84 ? -1.753 -1.388 9.659 1.00 98.12 84 TYR A CA 1
ATOM 682 C C . TYR A 1 84 ? -3.099 -1.582 10.342 1.00 98.12 84 TYR A C 1
ATOM 684 O O . TYR A 1 84 ? -4.127 -1.662 9.669 1.00 98.12 84 TYR A O 1
ATOM 692 N N . ASP A 1 85 ? -3.093 -1.629 11.672 1.00 97.50 85 ASP A N 1
ATOM 693 C CA . ASP A 1 85 ? -4.325 -1.715 12.452 1.00 97.50 85 ASP A CA 1
ATOM 694 C C . ASP A 1 85 ? -4.501 -0.446 13.284 1.00 97.50 85 ASP A C 1
ATOM 696 O O . ASP A 1 85 ? -3.538 0.116 13.816 1.00 97.50 85 ASP A O 1
ATOM 700 N N . TYR A 1 86 ? -5.750 -0.002 13.407 1.00 97.38 86 TYR A N 1
ATOM 701 C CA . TYR A 1 86 ? -6.119 1.232 14.093 1.00 97.38 86 TYR A CA 1
ATOM 702 C C . TYR A 1 86 ? -7.178 0.961 15.153 1.00 97.38 86 TYR A C 1
ATOM 704 O O . TYR A 1 86 ? -8.021 0.076 14.997 1.00 97.38 86 TYR A O 1
ATOM 712 N N . ASP A 1 87 ? -7.174 1.764 16.211 1.00 96.94 87 ASP A N 1
ATOM 713 C CA . ASP A 1 87 ? -8.278 1.801 17.161 1.00 96.94 87 ASP A CA 1
ATOM 714 C C . ASP A 1 87 ? -9.541 2.447 16.548 1.00 96.94 87 ASP A C 1
ATOM 716 O O . ASP A 1 87 ? -9.566 2.899 15.397 1.00 96.94 87 ASP A O 1
ATOM 720 N N . GLY A 1 88 ? -10.626 2.495 17.327 1.00 95.12 88 GLY A N 1
ATOM 721 C CA . GLY A 1 88 ? -11.891 3.100 16.893 1.00 95.12 88 GLY A CA 1
ATOM 722 C C . GLY A 1 88 ? -11.834 4.617 16.671 1.00 95.12 88 GLY A C 1
ATOM 723 O O . GLY A 1 88 ? -12.719 5.158 16.017 1.00 95.12 88 GLY A O 1
ATOM 724 N N . ASN A 1 89 ? -10.803 5.298 17.176 1.00 96.38 89 ASN A N 1
ATOM 725 C CA . ASN A 1 89 ? -10.582 6.731 16.976 1.00 96.38 89 ASN A CA 1
ATOM 726 C C . ASN A 1 89 ? -9.636 7.017 15.794 1.00 96.38 89 ASN A C 1
ATOM 728 O O . ASN A 1 89 ? -9.360 8.181 15.513 1.00 96.38 89 ASN A O 1
ATOM 732 N N . GLY A 1 90 ? -9.128 5.979 15.119 1.00 94.62 90 GLY A N 1
ATOM 733 C CA . GLY A 1 90 ? -8.184 6.109 14.010 1.00 94.62 90 GLY A CA 1
ATOM 734 C C . GLY A 1 90 ? -6.720 6.246 14.439 1.00 94.62 90 GLY A C 1
ATOM 735 O O . GLY A 1 90 ? -5.883 6.632 13.625 1.00 94.62 90 GLY A O 1
ATOM 736 N N . ASN A 1 91 ? -6.370 5.930 15.690 1.00 96.06 91 ASN A N 1
ATOM 737 C CA . ASN A 1 91 ? -4.969 5.889 16.113 1.00 96.06 91 ASN A CA 1
ATOM 738 C C . ASN A 1 91 ? -4.342 4.547 15.733 1.00 96.06 91 ASN A C 1
ATOM 740 O O . ASN A 1 91 ? -4.913 3.495 16.011 1.00 96.06 91 ASN A O 1
ATOM 744 N N . MET A 1 92 ? -3.147 4.578 15.139 1.00 95.62 92 MET A N 1
ATOM 745 C CA . MET A 1 92 ? -2.419 3.364 14.761 1.00 95.62 92 MET A CA 1
ATOM 746 C C . MET A 1 92 ? -1.993 2.577 16.006 1.00 95.62 92 MET A C 1
ATOM 748 O O . MET A 1 92 ? -1.337 3.119 16.897 1.00 95.62 92 MET A O 1
ATOM 752 N N . LEU A 1 93 ? -2.332 1.293 16.032 1.00 97.31 93 LEU A N 1
ATOM 753 C CA . LEU A 1 93 ? -1.945 0.341 17.068 1.00 97.31 93 LEU A CA 1
ATOM 754 C C . LEU A 1 93 ? -0.705 -0.454 16.652 1.00 97.31 93 LEU A C 1
ATOM 756 O O . LEU A 1 93 ? 0.228 -0.598 17.444 1.00 97.31 93 LEU A O 1
ATOM 760 N N . THR A 1 94 ? -0.688 -0.954 15.415 1.00 96.44 94 THR A N 1
ATOM 761 C CA . THR A 1 94 ? 0.312 -1.917 14.921 1.00 96.44 94 THR A CA 1
ATOM 762 C C . THR A 1 94 ? 0.662 -1.699 13.452 1.00 96.44 94 THR A C 1
ATOM 764 O O . THR A 1 94 ? -0.086 -1.061 12.707 1.00 96.44 94 THR A O 1
ATOM 767 N N . LYS A 1 95 ? 1.837 -2.219 13.071 1.00 94.19 95 LYS A N 1
ATOM 768 C CA . LYS A 1 95 ? 2.395 -2.241 11.718 1.00 94.19 95 LYS A CA 1
ATOM 769 C C . LYS A 1 95 ? 3.165 -3.544 11.477 1.00 94.19 95 LYS A C 1
ATOM 771 O O . LYS A 1 95 ? 3.873 -3.944 12.430 1.00 94.19 95 LYS A O 1
#

Sequence (95 aa):
METSNVFVNKLEKAVYPDTPPFNPDKKYPEYEFDDNSNRTLTRFGEATNGNDPNNVIRTLYDERDLIFQVIRAESDPNQSTTQYDYDGNGNMLTK

Secondary structure (DSSP, 8-state):
----------------TTPPP--TT-PPPEEEE-TT--EEEEE-HHHHTTS-TT-EEEEEE-TTS-EEEEEESTTSTT-EEEE-EE-TTS-EEE-

InterPro domains:
  IPR006530 YD repeat [TIGR01643] (74-93)

Nearest PDB structures (foldseek):
  4igl-assembly2_D  TM=7.856E-01  e=2.366E-01  Yersinia entomophaga
  4igl-assembly1_B  TM=5.840E-01  e=1.966E-01  Yersinia entomophaga
  2gu1-assembly1_A  TM=6.085E-01  e=4.385E-01  Vibrio cholerae
  8owu-assembly1_B  TM=4.211E-01  e=4.385E-01  Bacillus cereus BAG3X2-1

Organism: NCBI:txid412755